Protein AF-C6H4V2-F1 (afdb_monomer_lite)

Foldseek 3Di:
DDDDDDDDDDDDDDPPDPPDDDDDDDDDDDPDDDDDDDDDDDPDDPPPPPPPPDPPPDDPPPPPPPPPDPPDDDPPDDDDPVVQCCCWNDVVLVVDPVSVVQQVVCVVVVPPDSTD

Secondary structure (DSSP, 8-state):
---------------------------------------------TTSTTS--------------TTTTTTS--------HHHHHHHHSHHHHHHSHHHHHHHHHHHHTT-S-S--

Radius of gyration: 31.22 Å; chains: 1; bounding box: 49×96×59 Å

Organism: Ajellomyces capsulatus (strain H143) (NCBI:txid544712)

InterPro domains:
  IPR000271 Large ribosomal subunit protein bL34 [MF_00391] (73-116)
  IPR000271 Large ribosomal subunit protein bL34 [PF00468] (74-115)
  IPR000271 Large ribosomal subunit protein bL34 [PTHR14503] (13-115)
  IPR000271 Large ribosomal subunit protein bL34 [TIGR01030] (76-115)

Structure (mmCIF, N/CA/C/O backbone):
data_AF-C6H4V2-F1
#
_entry.id   AF-C6H4V2-F1
#
loop_
_atom_site.group_PDB
_atom_site.id
_atom_site.type_symbol
_atom_site.label_atom_id
_atom_site.label_alt_id
_atom_site.label_comp_id
_atom_site.label_asym_id
_atom_site.label_entity_id
_atom_site.label_seq_id
_atom_site.pdbx_PDB_ins_code
_atom_site.Cartn_x
_atom_site.Cartn_y
_atom_site.Cartn_z
_atom_site.occupancy
_atom_site.B_iso_or_equiv
_atom_site.auth_seq_id
_atom_site.auth_comp_id
_atom_site.auth_asym_id
_atom_site.auth_atom_id
_atom_site.pdbx_PDB_model_num
ATOM 1 N N . MET A 1 1 ? 16.704 43.830 -47.251 1.00 59.47 1 MET A N 1
ATOM 2 C CA . MET A 1 1 ? 16.990 42.515 -47.874 1.00 59.47 1 MET A CA 1
ATOM 3 C C . MET A 1 1 ? 18.427 42.146 -47.527 1.00 59.47 1 MET A C 1
ATOM 5 O O . MET A 1 1 ? 19.233 43.069 -47.517 1.00 59.47 1 MET A O 1
ATOM 9 N N . SER A 1 2 ? 18.706 40.861 -47.255 1.00 47.72 2 SER A N 1
ATOM 10 C CA . SER A 1 2 ? 20.005 40.221 -46.895 1.00 47.72 2 SER A CA 1
ATOM 11 C C . SER A 1 2 ? 20.054 39.788 -45.418 1.00 47.72 2 SER A C 1
ATOM 13 O O . SER A 1 2 ? 20.343 40.591 -44.546 1.00 47.72 2 SER A O 1
ATOM 15 N N . ALA A 1 3 ? 19.481 38.635 -45.061 1.00 56.53 3 ALA A N 1
ATOM 16 C CA . ALA A 1 3 ? 20.050 37.277 -45.141 1.00 56.53 3 ALA A CA 1
ATOM 17 C C . ALA A 1 3 ? 20.812 36.880 -43.856 1.00 56.53 3 ALA A C 1
ATOM 19 O O . ALA A 1 3 ? 21.983 37.196 -43.688 1.00 56.53 3 ALA A O 1
ATOM 20 N N . LEU A 1 4 ? 20.129 36.135 -42.978 1.00 66.94 4 LEU A N 1
ATOM 21 C CA . LEU A 1 4 ? 20.741 35.293 -41.945 1.00 66.94 4 LEU A CA 1
ATOM 22 C C . LEU A 1 4 ? 21.045 33.912 -42.549 1.00 66.94 4 LEU A C 1
ATOM 24 O O . LEU A 1 4 ? 20.135 33.268 -43.072 1.00 66.94 4 LEU A O 1
ATOM 28 N N . PRO A 1 5 ? 22.292 33.429 -42.458 1.00 63.72 5 PRO A N 1
ATOM 29 C CA . PRO A 1 5 ? 22.533 31.998 -42.257 1.00 63.72 5 PRO A CA 1
ATOM 30 C C . PRO A 1 5 ? 23.644 31.805 -41.198 1.00 63.72 5 PRO A C 1
ATOM 32 O O . PRO A 1 5 ? 24.550 32.616 -41.085 1.00 63.72 5 PRO A O 1
ATOM 35 N N . LYS A 1 6 ? 23.682 30.773 -40.360 1.00 51.94 6 LYS A N 1
ATOM 36 C CA . LYS A 1 6 ? 23.513 29.351 -40.646 1.00 51.94 6 LYS A CA 1
ATOM 37 C C . LYS A 1 6 ? 23.348 28.630 -39.305 1.00 51.94 6 LYS A C 1
ATOM 39 O O . LYS A 1 6 ? 24.070 28.919 -38.355 1.00 51.94 6 LYS A O 1
ATOM 44 N N . ALA A 1 7 ? 22.436 27.667 -39.263 1.00 60.38 7 ALA A N 1
ATOM 45 C CA . ALA A 1 7 ? 22.367 26.677 -38.201 1.00 60.38 7 ALA A CA 1
ATOM 46 C C . ALA A 1 7 ? 23.679 25.873 -38.165 1.00 60.38 7 ALA A C 1
ATOM 48 O O . ALA A 1 7 ? 24.049 25.244 -39.159 1.00 60.38 7 ALA A O 1
ATOM 49 N N . SER A 1 8 ? 24.386 25.894 -37.037 1.00 58.59 8 SER A N 1
ATOM 50 C CA . SER A 1 8 ? 25.482 24.967 -36.773 1.00 58.59 8 SER A CA 1
ATOM 51 C C . SER A 1 8 ? 24.895 23.616 -36.367 1.00 58.59 8 SER A C 1
ATOM 53 O O . SER A 1 8 ? 24.348 23.418 -35.286 1.00 58.59 8 SER A O 1
ATOM 55 N N . SER A 1 9 ? 24.985 22.696 -37.321 1.00 60.44 9 SER A N 1
ATOM 56 C CA . SER A 1 9 ? 24.782 21.256 -37.196 1.00 60.44 9 SER A CA 1
ATOM 57 C C . SER A 1 9 ? 25.500 20.697 -35.958 1.00 60.44 9 SER A C 1
ATOM 59 O O . SER A 1 9 ? 26.730 20.709 -35.900 1.00 60.44 9 SER A O 1
ATOM 61 N N . ILE A 1 10 ? 24.743 20.159 -35.001 1.00 65.44 10 ILE A N 1
ATOM 62 C CA . ILE A 1 10 ? 25.277 19.306 -33.933 1.00 65.44 10 ILE A CA 1
ATOM 63 C C . ILE A 1 10 ? 25.503 17.906 -34.525 1.00 65.44 10 ILE A C 1
ATOM 65 O O . ILE A 1 10 ? 24.538 17.316 -35.017 1.00 65.44 10 ILE A O 1
ATOM 69 N N . PRO A 1 11 ? 26.723 17.337 -34.486 1.00 59.47 11 PRO A N 1
ATOM 70 C CA . PRO A 1 11 ? 26.933 15.965 -34.921 1.00 59.47 11 PRO A CA 1
ATOM 71 C C . PRO A 1 11 ? 26.320 14.993 -33.903 1.00 59.47 11 PRO A C 1
ATOM 73 O O . PRO A 1 11 ? 26.827 14.785 -32.802 1.00 59.47 11 PRO A O 1
ATOM 76 N N . PHE A 1 12 ? 25.199 14.398 -34.301 1.00 56.62 12 PHE A N 1
ATOM 77 C CA . PHE A 1 12 ? 24.606 13.211 -33.698 1.00 56.62 12 PHE A CA 1
ATOM 78 C C . PHE A 1 12 ? 25.520 12.013 -33.981 1.00 56.62 12 PHE A C 1
ATOM 80 O O . PHE A 1 12 ? 25.438 11.424 -35.052 1.00 56.62 12 PHE A O 1
ATOM 87 N N . LEU A 1 13 ? 26.384 11.635 -33.039 1.00 58.94 13 LEU A N 1
ATOM 88 C CA . LEU A 1 13 ? 27.031 10.321 -33.059 1.00 58.94 13 LEU A CA 1
ATOM 89 C C . LEU A 1 13 ? 27.153 9.769 -31.640 1.00 58.94 13 LEU A C 1
ATOM 91 O O . LEU A 1 13 ? 28.135 9.972 -30.934 1.00 58.94 13 LEU A O 1
ATOM 95 N N . CYS A 1 14 ? 26.132 9.021 -31.241 1.00 51.47 14 CYS A N 1
ATOM 96 C CA . CYS A 1 14 ? 26.293 7.944 -30.280 1.00 51.47 14 CYS A CA 1
ATOM 97 C C . CYS A 1 14 ? 25.461 6.764 -30.788 1.00 51.47 14 CYS A C 1
ATOM 99 O O . CYS A 1 14 ? 24.325 6.544 -30.371 1.00 51.47 14 CYS A O 1
ATOM 101 N N . GLU A 1 15 ? 26.012 6.043 -31.765 1.00 56.25 15 GLU A N 1
ATOM 102 C CA . GLU A 1 15 ? 25.562 4.690 -32.078 1.00 56.25 15 GLU A CA 1
ATOM 103 C C . GLU A 1 15 ? 25.938 3.780 -30.905 1.00 56.25 15 GLU A C 1
ATOM 105 O O . GLU A 1 15 ? 27.050 3.268 -30.808 1.00 56.25 15 GLU A O 1
ATOM 110 N N . ILE A 1 16 ? 24.996 3.575 -29.989 1.00 60.06 16 ILE A N 1
ATOM 111 C CA . ILE A 1 16 ? 25.014 2.414 -29.103 1.00 60.06 16 ILE A CA 1
ATOM 112 C C . ILE A 1 16 ? 24.095 1.398 -29.759 1.00 60.06 16 ILE A C 1
ATOM 114 O O . ILE A 1 16 ? 22.874 1.500 -29.675 1.00 60.06 16 ILE A O 1
ATOM 118 N N . SER A 1 17 ? 24.699 0.432 -30.439 1.00 62.75 17 SER A N 1
ATOM 119 C CA . SER A 1 17 ? 23.999 -0.725 -30.982 1.00 62.75 17 SER A CA 1
ATOM 120 C C . SER A 1 17 ? 23.909 -1.810 -29.899 1.00 62.75 17 SER A C 1
ATOM 122 O O . SER A 1 17 ? 24.940 -2.386 -29.539 1.00 62.75 17 SER A O 1
ATOM 124 N N . PRO A 1 18 ? 22.729 -2.128 -29.329 1.00 54.59 18 PRO A N 1
ATOM 125 C CA . PRO A 1 18 ? 22.585 -3.318 -28.506 1.00 54.59 18 PRO A CA 1
ATOM 126 C C . PRO A 1 18 ? 22.387 -4.533 -29.418 1.00 54.59 18 PRO A C 1
ATOM 128 O O . PRO A 1 18 ? 21.291 -4.803 -29.911 1.00 54.59 18 PRO A O 1
ATOM 131 N N . ARG A 1 19 ? 23.458 -5.306 -29.620 1.00 57.69 19 ARG A N 1
ATOM 132 C CA . ARG A 1 19 ? 23.397 -6.629 -30.253 1.00 57.69 19 ARG A CA 1
ATOM 133 C C . ARG A 1 19 ? 22.681 -7.608 -29.318 1.00 57.69 19 ARG A C 1
ATOM 135 O O . ARG A 1 19 ? 23.310 -8.274 -28.503 1.00 57.69 19 ARG A O 1
ATOM 142 N N . ILE A 1 20 ? 21.359 -7.695 -29.430 1.00 61.28 20 ILE A N 1
ATOM 143 C CA . ILE A 1 20 ? 20.575 -8.777 -28.828 1.00 61.28 20 ILE A CA 1
ATOM 144 C C . ILE A 1 20 ? 20.580 -9.943 -29.817 1.00 61.28 20 ILE A C 1
ATOM 146 O O . ILE A 1 20 ? 19.926 -9.885 -30.854 1.00 61.28 20 ILE A O 1
ATOM 150 N N . ALA A 1 21 ? 21.324 -11.000 -29.499 1.00 62.84 21 ALA A N 1
ATOM 151 C CA . ALA A 1 21 ? 21.175 -12.290 -30.161 1.00 62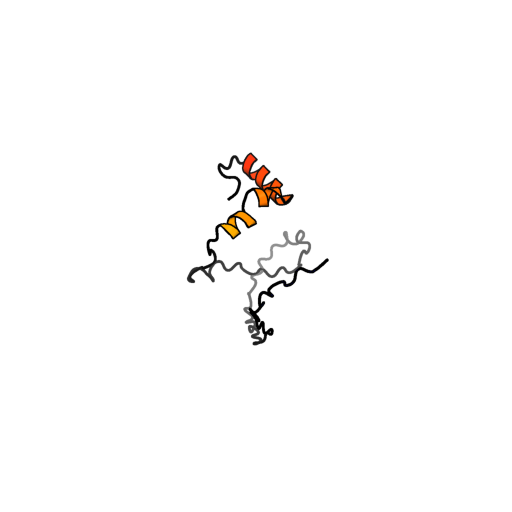.84 21 ALA A CA 1
ATOM 152 C C . ALA A 1 21 ? 20.084 -13.104 -29.439 1.00 62.84 21 ALA A C 1
ATOM 154 O O . ALA A 1 21 ? 20.185 -13.294 -28.225 1.00 62.84 21 ALA A O 1
ATOM 155 N N . PRO A 1 22 ? 19.055 -13.608 -30.139 1.00 59.06 22 PRO A N 1
ATOM 156 C CA . PRO A 1 22 ? 18.206 -14.671 -29.630 1.00 59.06 22 PRO A CA 1
ATOM 157 C C . PRO A 1 22 ? 18.750 -16.025 -30.108 1.00 59.06 22 PRO A C 1
ATOM 159 O O . PRO A 1 22 ? 19.098 -16.165 -31.277 1.00 59.06 22 PRO A O 1
ATOM 162 N N . THR A 1 23 ? 18.794 -17.038 -29.242 1.00 56.19 23 THR A N 1
ATOM 163 C CA . THR A 1 23 ? 17.955 -18.255 -29.355 1.00 56.19 23 THR A CA 1
ATOM 164 C C . THR A 1 23 ? 18.417 -19.397 -28.435 1.00 56.19 23 THR A C 1
ATOM 166 O O . THR A 1 23 ? 19.559 -19.410 -27.978 1.00 56.19 23 THR A O 1
ATOM 169 N N . PRO A 1 24 ? 17.481 -20.305 -28.088 1.00 58.25 24 PRO A N 1
ATOM 170 C CA . PRO A 1 24 ? 17.619 -21.308 -27.041 1.00 58.25 24 PRO A CA 1
ATOM 171 C C . PRO A 1 24 ? 18.230 -22.599 -27.590 1.00 58.25 24 PRO A C 1
ATOM 173 O O . PRO A 1 24 ? 18.229 -22.795 -28.800 1.00 58.25 24 PRO A O 1
ATOM 176 N N . THR A 1 25 ? 18.682 -23.487 -26.697 1.00 51.09 25 THR A N 1
ATOM 177 C CA . THR A 1 25 ? 18.567 -24.964 -26.766 1.00 51.09 25 THR A CA 1
ATOM 178 C C . THR A 1 25 ? 19.628 -25.583 -25.863 1.00 51.09 25 THR A C 1
ATOM 180 O O . THR A 1 25 ? 20.808 -25.468 -26.163 1.00 51.09 25 THR A O 1
ATOM 183 N N . THR A 1 26 ? 19.235 -26.307 -24.810 1.00 50.94 26 THR A N 1
ATOM 184 C CA . THR A 1 26 ? 19.880 -27.590 -24.470 1.00 50.94 26 THR A CA 1
ATOM 185 C C . THR A 1 26 ? 18.909 -28.475 -23.679 1.00 50.94 26 THR A C 1
ATOM 187 O O . THR A 1 26 ? 18.499 -28.1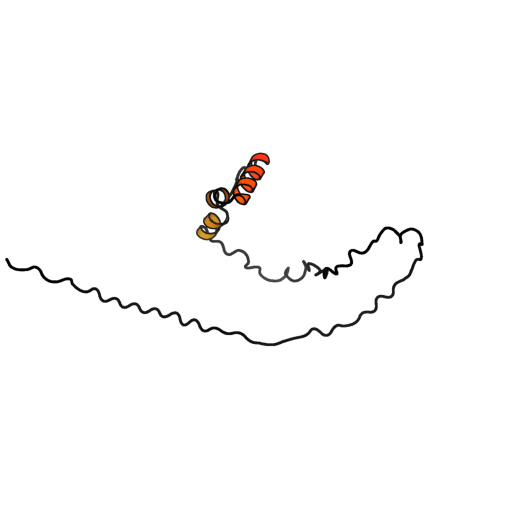37 -22.575 1.00 50.94 26 THR A O 1
ATOM 190 N N . ALA A 1 27 ? 18.557 -29.588 -24.325 1.00 48.06 27 ALA A N 1
ATOM 191 C CA . ALA A 1 27 ? 18.289 -30.931 -23.809 1.00 48.06 27 ALA A CA 1
ATOM 192 C C . ALA A 1 27 ? 17.303 -31.160 -22.644 1.00 48.06 27 ALA A C 1
ATOM 194 O O . ALA A 1 27 ? 17.586 -30.955 -21.468 1.00 48.06 27 ALA A O 1
ATOM 195 N N . THR A 1 28 ? 16.170 -31.759 -23.015 1.00 55.00 28 THR A N 1
ATOM 196 C CA . THR A 1 28 ? 15.780 -33.137 -22.664 1.00 55.00 28 THR A CA 1
ATOM 197 C C . THR A 1 28 ? 16.582 -33.826 -21.551 1.00 55.00 28 THR A C 1
ATOM 199 O O . THR A 1 28 ? 17.685 -34.314 -21.779 1.00 55.00 28 THR A O 1
ATOM 202 N N . ALA A 1 29 ? 15.945 -34.007 -20.396 1.00 52.22 29 ALA A N 1
ATOM 203 C CA . ALA A 1 29 ? 16.179 -35.158 -19.530 1.00 52.22 29 ALA A CA 1
ATOM 204 C C . ALA A 1 29 ? 14.836 -35.597 -18.932 1.00 52.22 29 ALA A C 1
ATOM 206 O O . ALA A 1 29 ? 14.254 -34.930 -18.076 1.00 52.22 29 ALA A O 1
ATOM 207 N N . SER A 1 30 ? 14.313 -36.701 -19.450 1.00 55.53 30 SER A N 1
ATOM 208 C CA . SER A 1 30 ? 13.177 -37.448 -18.919 1.00 55.53 30 SER A CA 1
ATOM 209 C C . SER A 1 30 ? 13.582 -38.109 -17.595 1.00 55.53 30 SER A C 1
ATOM 211 O O . SER A 1 30 ? 14.537 -38.885 -17.590 1.00 55.53 30 SER A O 1
ATOM 213 N N . PRO A 1 31 ? 12.890 -37.864 -16.467 1.00 60.12 31 PRO A N 1
ATOM 214 C CA . PRO A 1 31 ? 13.101 -38.665 -15.274 1.00 60.12 31 PRO A CA 1
ATOM 215 C C . PRO A 1 31 ? 12.404 -40.017 -15.450 1.00 60.12 31 PRO A C 1
ATOM 217 O O . PRO A 1 31 ? 11.180 -40.099 -15.555 1.00 60.12 31 PRO A O 1
ATOM 220 N N . THR A 1 32 ? 13.207 -41.077 -15.491 1.00 56.75 32 THR A N 1
ATOM 221 C CA . THR A 1 32 ? 12.792 -42.475 -15.368 1.00 56.75 32 THR A CA 1
ATOM 2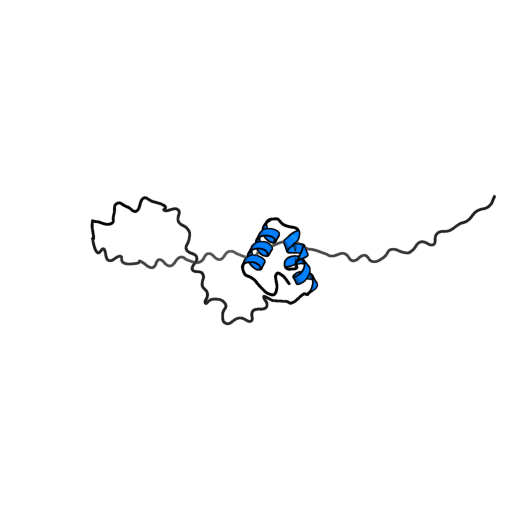22 C C . THR A 1 32 ? 11.851 -42.634 -14.173 1.00 56.75 32 THR A C 1
ATOM 224 O O . THR A 1 32 ? 12.242 -42.413 -13.026 1.00 56.75 32 THR A O 1
ATOM 227 N N . ALA A 1 33 ? 10.600 -43.003 -14.442 1.00 49.78 33 ALA A N 1
ATOM 228 C CA . ALA A 1 33 ? 9.622 -43.332 -13.418 1.00 49.78 33 ALA A CA 1
ATOM 229 C C . ALA A 1 33 ? 10.033 -44.639 -12.726 1.00 49.78 33 ALA A C 1
ATOM 231 O O . ALA A 1 33 ? 10.038 -45.700 -13.347 1.00 49.78 33 ALA A O 1
ATOM 232 N N . GLN A 1 34 ? 10.379 -44.570 -11.440 1.00 56.69 34 GLN A N 1
ATOM 233 C CA . GLN A 1 34 ? 10.487 -45.759 -10.601 1.00 56.69 34 GLN A CA 1
ATOM 234 C C . GLN A 1 34 ? 9.111 -46.046 -10.005 1.00 56.69 34 GLN A C 1
ATOM 236 O O . GLN A 1 34 ? 8.563 -45.256 -9.238 1.00 56.69 34 GLN A O 1
ATOM 241 N N . SER A 1 35 ? 8.547 -47.172 -10.429 1.00 55.28 35 SER A N 1
ATOM 242 C CA . SER A 1 35 ? 7.282 -47.717 -9.958 1.00 55.28 35 SER A CA 1
ATOM 243 C C . SER A 1 35 ? 7.477 -48.274 -8.545 1.00 55.28 35 SER A C 1
ATOM 245 O O . SER A 1 35 ? 8.037 -49.355 -8.376 1.00 55.28 35 SER A O 1
ATOM 247 N N . THR A 1 36 ? 7.061 -47.538 -7.514 1.00 63.28 36 THR A N 1
ATOM 248 C CA . THR A 1 36 ? 6.923 -48.090 -6.161 1.00 63.28 36 THR A CA 1
ATOM 249 C C . THR A 1 36 ? 5.489 -48.564 -5.971 1.00 63.28 36 THR A C 1
ATOM 251 O O . THR A 1 36 ? 4.551 -47.783 -5.819 1.00 63.28 36 THR A O 1
ATOM 254 N N . ALA A 1 37 ? 5.320 -49.883 -6.015 1.00 51.75 37 ALA A N 1
ATOM 255 C CA . ALA A 1 37 ? 4.069 -50.553 -5.706 1.00 51.75 37 ALA A CA 1
ATOM 256 C C . ALA A 1 37 ? 3.657 -50.245 -4.255 1.00 51.75 37 ALA A C 1
ATOM 258 O O . ALA A 1 37 ? 4.280 -50.720 -3.306 1.00 51.75 37 ALA A O 1
ATOM 259 N N . ILE A 1 38 ? 2.598 -49.455 -4.073 1.00 56.50 38 ILE A N 1
ATOM 260 C CA . ILE A 1 38 ? 1.932 -49.311 -2.777 1.00 56.50 38 ILE A CA 1
ATOM 261 C C . ILE A 1 38 ? 0.953 -50.475 -2.595 1.00 56.50 38 ILE A C 1
ATOM 263 O O . ILE A 1 38 ? -0.057 -50.594 -3.285 1.00 56.50 38 ILE A O 1
ATOM 267 N N . ARG A 1 39 ? 1.282 -51.370 -1.663 1.00 53.97 39 ARG A N 1
ATOM 268 C CA . ARG A 1 39 ? 0.431 -52.482 -1.231 1.00 53.97 39 ARG A CA 1
ATOM 269 C C . ARG A 1 39 ? -0.737 -51.915 -0.419 1.00 53.97 39 ARG A C 1
ATOM 271 O O . ARG A 1 39 ? -0.554 -51.510 0.724 1.00 53.97 39 ARG A O 1
ATOM 278 N N . ALA A 1 40 ? -1.925 -51.864 -1.016 1.00 50.41 40 ALA A N 1
ATOM 279 C CA . ALA A 1 40 ? -3.151 -51.476 -0.330 1.00 50.41 40 ALA A CA 1
ATOM 280 C C . ALA A 1 40 ? -3.601 -52.598 0.622 1.00 50.41 40 ALA A C 1
ATOM 282 O O . ALA A 1 40 ? -3.872 -53.716 0.189 1.00 50.41 40 ALA A O 1
ATOM 283 N N . THR A 1 41 ? -3.697 -52.310 1.920 1.00 60.75 41 THR A N 1
ATOM 284 C CA . THR A 1 41 ? -4.454 -53.132 2.870 1.00 60.75 41 THR A CA 1
ATOM 285 C C . THR A 1 41 ? -5.911 -52.691 2.812 1.00 60.75 41 THR A C 1
ATOM 287 O O . THR A 1 41 ? -6.277 -51.633 3.322 1.00 60.75 41 THR A O 1
ATOM 290 N N . THR A 1 42 ? -6.738 -53.478 2.135 1.00 57.41 42 THR A N 1
ATOM 291 C CA . THR A 1 42 ? -8.192 -53.328 2.105 1.00 57.41 42 THR A CA 1
ATOM 292 C C . THR A 1 42 ? -8.775 -53.698 3.466 1.00 57.41 42 THR A C 1
ATOM 294 O O . THR A 1 42 ? -9.019 -54.871 3.737 1.00 57.41 42 THR A O 1
ATOM 297 N N . THR A 1 43 ? -9.028 -52.709 4.320 1.00 56.66 43 THR A N 1
ATOM 298 C CA . THR A 1 43 ? -10.003 -52.866 5.405 1.00 56.66 43 THR A CA 1
ATOM 299 C C . THR A 1 43 ? -11.369 -52.552 4.808 1.00 56.66 43 THR A C 1
ATOM 301 O O . THR A 1 43 ? -11.718 -51.398 4.567 1.00 56.66 43 THR A O 1
ATOM 304 N N . SER A 1 44 ? -12.096 -53.606 4.454 1.00 55.03 44 SER A N 1
ATOM 305 C CA . SER A 1 44 ? -13.425 -53.551 3.855 1.00 55.03 44 SER A CA 1
ATOM 306 C C . SER A 1 44 ? -14.447 -53.003 4.856 1.00 55.03 44 SER A C 1
ATOM 308 O O . SER A 1 44 ? -14.963 -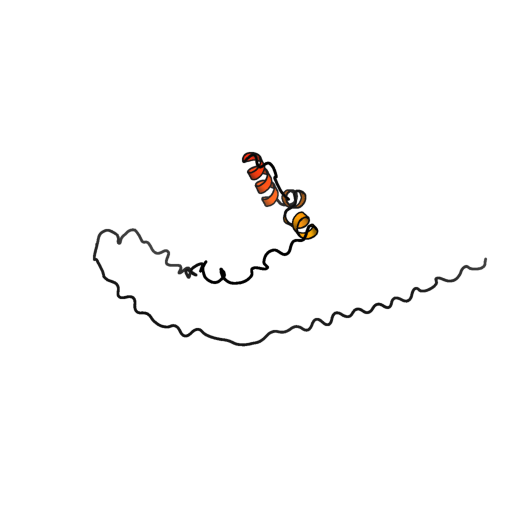53.747 5.687 1.00 55.03 44 SER A O 1
ATOM 310 N N . SER A 1 45 ? -14.760 -51.714 4.753 1.00 59.00 45 SER A N 1
ATOM 311 C CA . SER A 1 45 ? -15.903 -51.098 5.434 1.00 59.00 45 SER A CA 1
ATOM 312 C C . SER A 1 45 ? -16.947 -50.709 4.379 1.00 59.00 45 SER A C 1
ATOM 314 O O . SER A 1 45 ? -16.758 -49.707 3.688 1.00 59.00 45 SER A O 1
ATOM 316 N N . PRO A 1 46 ? -18.038 -51.479 4.211 1.00 60.47 46 PRO A N 1
ATOM 317 C CA . PRO A 1 46 ? -18.967 -51.333 3.082 1.00 60.47 46 PRO A CA 1
ATOM 318 C C . PRO A 1 46 ? -19.924 -50.127 3.160 1.00 60.47 46 PRO A C 1
ATOM 320 O O . PRO A 1 46 ? -20.779 -49.987 2.294 1.00 60.47 46 PRO A O 1
ATOM 323 N N . LEU A 1 47 ? -19.817 -49.246 4.165 1.00 56.25 47 LEU A N 1
ATOM 324 C CA . LEU A 1 47 ? -20.809 -48.177 4.387 1.00 56.25 47 LEU A CA 1
ATOM 325 C C . LEU A 1 47 ? -20.410 -46.774 3.895 1.00 56.25 47 LEU A C 1
ATOM 327 O O . LEU A 1 47 ? -21.241 -45.873 3.923 1.00 56.25 47 LEU A O 1
ATOM 331 N N . LEU A 1 48 ? -19.180 -46.556 3.420 1.00 52.00 48 LEU A N 1
ATOM 332 C CA . LEU A 1 48 ? -18.703 -45.220 2.998 1.00 52.00 48 LEU A CA 1
ATOM 333 C C . LEU A 1 48 ? -18.645 -45.019 1.469 1.00 52.00 48 LEU A C 1
ATOM 335 O O . LEU A 1 48 ? -18.247 -43.958 0.998 1.00 52.00 48 LEU A O 1
ATOM 339 N N . SER A 1 49 ? -19.066 -46.008 0.679 1.00 52.88 49 SER A N 1
ATOM 340 C CA . SER A 1 49 ? -18.836 -46.064 -0.775 1.00 52.88 49 SER A CA 1
ATOM 341 C C . SER A 1 49 ? -19.802 -45.234 -1.635 1.00 52.88 49 SER A C 1
ATOM 343 O O . SER A 1 49 ? -19.612 -45.160 -2.845 1.00 52.88 49 SER A O 1
ATOM 345 N N . LEU A 1 50 ? -20.839 -44.622 -1.054 1.00 55.31 50 LEU A N 1
ATOM 346 C CA . LEU A 1 50 ? -21.946 -44.017 -1.817 1.00 55.31 50 LEU A CA 1
ATOM 347 C C . LEU A 1 50 ? -21.899 -42.484 -1.940 1.00 55.31 50 LEU A C 1
ATOM 349 O O . LEU A 1 50 ? -22.712 -41.925 -2.669 1.00 55.31 50 LEU A O 1
ATOM 353 N N . LEU A 1 51 ? -20.961 -41.788 -1.282 1.00 55.09 51 LEU A N 1
ATOM 354 C CA . LEU A 1 51 ? -20.885 -40.314 -1.337 1.00 55.09 51 LEU A CA 1
ATOM 355 C C . LEU A 1 51 ? -19.732 -39.771 -2.199 1.00 55.09 51 LEU A C 1
ATOM 357 O O . LEU A 1 51 ? -19.641 -38.569 -2.437 1.00 55.09 51 LEU A O 1
ATOM 361 N N . THR A 1 52 ? -18.843 -40.624 -2.706 1.00 58.69 52 THR A N 1
ATOM 362 C CA . THR A 1 52 ? -17.710 -40.184 -3.535 1.00 58.69 52 THR A CA 1
ATOM 363 C C . THR A 1 52 ? -18.062 -40.261 -5.018 1.00 58.69 52 THR A C 1
ATOM 365 O O . THR A 1 52 ? -17.472 -41.016 -5.784 1.00 58.69 52 THR A O 1
ATOM 368 N N . SER A 1 53 ? -19.038 -39.455 -5.438 1.00 56.97 53 SER A N 1
ATOM 369 C CA . SER A 1 53 ? -19.264 -39.146 -6.850 1.00 56.97 53 SER A CA 1
ATOM 370 C C . SER A 1 53 ? -18.111 -38.278 -7.376 1.00 56.97 53 SER A C 1
ATOM 372 O O . SER A 1 53 ? -18.136 -37.052 -7.308 1.00 56.97 53 SER A O 1
ATOM 374 N N . SER A 1 54 ? -17.059 -38.958 -7.827 1.00 57.59 54 SER A N 1
ATOM 375 C CA . SER A 1 54 ? -16.245 -38.680 -9.015 1.00 57.59 54 SER A CA 1
ATOM 376 C C . SER A 1 54 ? -16.033 -37.213 -9.423 1.00 57.59 54 SER A C 1
ATOM 378 O O . SER A 1 54 ? -16.470 -36.789 -10.489 1.00 57.59 54 SER A O 1
ATOM 380 N N . PHE A 1 55 ? -15.235 -36.465 -8.658 1.00 58.25 55 PHE A N 1
ATOM 381 C CA . PHE A 1 55 ? -14.378 -35.425 -9.244 1.00 58.25 55 PHE A CA 1
ATOM 382 C C . PHE A 1 55 ? -12.947 -35.967 -9.343 1.00 58.25 55 PHE A C 1
ATOM 384 O O . PHE A 1 55 ? -12.040 -35.540 -8.636 1.00 58.25 55 PHE A O 1
ATOM 391 N N . THR A 1 56 ? -12.734 -36.961 -10.207 1.00 55.47 56 THR A N 1
ATOM 392 C CA . THR A 1 56 ? -11.393 -37.440 -10.579 1.00 55.47 56 THR A CA 1
ATOM 393 C C . THR A 1 56 ? -10.880 -36.656 -11.785 1.00 55.47 56 THR A C 1
ATOM 395 O O . THR A 1 56 ? -10.509 -37.219 -12.810 1.00 55.47 56 THR A O 1
ATOM 398 N N . GLY A 1 57 ? -10.869 -35.328 -11.672 1.00 56.62 57 GLY A N 1
ATOM 399 C CA . GLY A 1 57 ? -9.959 -34.499 -12.450 1.00 56.62 57 GLY A CA 1
ATOM 400 C C . GLY A 1 57 ? -8.626 -34.507 -11.718 1.00 56.62 57 GLY A C 1
ATOM 401 O O . GLY A 1 57 ? -8.469 -33.777 -10.745 1.00 56.62 57 GLY A O 1
ATOM 402 N N . GLY A 1 58 ? -7.709 -35.389 -12.120 1.00 58.69 58 GLY A N 1
ATOM 403 C CA . GLY A 1 58 ? -6.397 -35.553 -11.496 1.00 58.69 58 GLY A CA 1
ATOM 404 C C . GLY A 1 58 ? -5.606 -34.248 -11.483 1.00 58.69 58 GLY A C 1
ATOM 405 O O . GLY A 1 58 ? -4.912 -33.918 -12.440 1.00 58.69 58 GLY A O 1
ATOM 406 N N . ILE A 1 59 ? -5.694 -33.504 -10.382 1.00 67.38 59 ILE A N 1
ATOM 407 C CA . ILE A 1 59 ? -4.761 -32.426 -10.079 1.00 67.38 59 ILE A CA 1
ATOM 408 C C . ILE A 1 59 ? -3.467 -33.129 -9.661 1.00 67.38 59 ILE A C 1
ATOM 410 O O . ILE A 1 59 ? -3.479 -33.817 -8.637 1.00 67.38 59 ILE A O 1
ATOM 414 N N . PRO A 1 60 ? -2.348 -33.006 -10.400 1.00 64.88 60 PRO A N 1
ATOM 415 C CA . PRO A 1 60 ? -1.080 -33.497 -9.894 1.00 64.88 60 PRO A CA 1
ATOM 416 C C . PRO A 1 60 ? -0.778 -32.708 -8.622 1.00 64.88 60 PRO A C 1
ATOM 418 O O . PRO A 1 60 ? -0.488 -31.509 -8.675 1.00 64.88 60 PRO A O 1
ATOM 421 N N . ALA A 1 61 ? -0.879 -33.373 -7.472 1.00 65.12 61 ALA A N 1
ATOM 422 C CA . ALA A 1 61 ? -0.398 -32.855 -6.207 1.00 65.12 61 ALA A CA 1
ATOM 423 C C . ALA A 1 61 ? 1.119 -32.711 -6.341 1.00 65.12 61 ALA A C 1
ATOM 425 O O . ALA A 1 61 ? 1.877 -33.624 -6.038 1.00 65.12 61 ALA A O 1
ATOM 426 N N . ARG A 1 62 ? 1.579 -31.575 -6.873 1.00 66.88 62 ARG A N 1
ATOM 427 C CA . ARG A 1 62 ? 2.969 -31.160 -6.737 1.00 66.88 62 ARG A CA 1
ATOM 428 C C . ARG A 1 62 ? 3.156 -30.949 -5.238 1.00 66.88 62 ARG A C 1
ATOM 430 O O . ARG A 1 62 ? 2.562 -29.996 -4.725 1.00 66.88 62 ARG A O 1
ATOM 437 N N . PRO A 1 63 ? 3.902 -31.801 -4.510 1.00 67.44 63 PRO A N 1
ATOM 438 C CA . PRO A 1 63 ? 4.202 -31.486 -3.130 1.00 67.44 63 PRO A CA 1
ATOM 439 C C . PRO A 1 63 ? 4.945 -30.155 -3.175 1.00 67.44 63 PRO A C 1
ATOM 441 O O . PRO A 1 63 ? 5.978 -30.030 -3.837 1.00 67.44 63 PRO A O 1
ATOM 444 N N . PHE A 1 64 ? 4.381 -29.126 -2.546 1.00 70.44 64 PHE A N 1
ATOM 445 C CA . PHE A 1 64 ? 5.108 -27.900 -2.266 1.00 70.44 64 PHE A CA 1
ATOM 446 C C . PHE A 1 64 ? 6.256 -28.305 -1.339 1.00 70.44 64 PHE A C 1
ATOM 448 O O . PHE A 1 64 ? 6.101 -28.351 -0.122 1.00 70.44 64 PHE A O 1
ATOM 455 N N . SER A 1 65 ? 7.381 -28.723 -1.925 1.00 65.56 65 SER A N 1
ATOM 456 C CA . SER A 1 65 ? 8.573 -29.111 -1.187 1.00 65.56 65 SER A CA 1
ATOM 457 C C . SER A 1 65 ? 9.181 -27.833 -0.631 1.00 65.56 65 SER A C 1
ATOM 459 O O . SER A 1 65 ? 10.025 -27.183 -1.246 1.00 65.56 65 SER A O 1
ATOM 461 N N . SER A 1 66 ? 8.709 -27.454 0.552 1.00 62.38 66 SER A N 1
ATOM 462 C CA . SER A 1 66 ? 9.265 -26.392 1.387 1.00 62.38 66 SER A CA 1
ATOM 463 C C . SER A 1 66 ? 10.749 -26.621 1.703 1.00 62.38 66 SER A C 1
ATOM 465 O O . SER A 1 66 ? 11.456 -25.672 2.037 1.00 62.38 66 SER A O 1
ATOM 467 N N . SER A 1 67 ? 11.238 -27.856 1.545 1.00 63.00 67 SER A N 1
ATOM 468 C CA . SER A 1 67 ? 12.589 -28.263 1.930 1.00 63.00 67 SER A CA 1
ATOM 469 C C . SER A 1 67 ? 13.669 -27.958 0.881 1.00 63.00 67 SER A C 1
ATOM 471 O O . SER A 1 67 ? 14.822 -27.732 1.237 1.00 63.00 67 SER A O 1
ATOM 473 N N . ALA A 1 68 ? 13.331 -27.851 -0.410 1.00 59.75 68 ALA A N 1
ATOM 474 C CA . ALA A 1 68 ? 14.341 -27.792 -1.479 1.00 59.75 68 ALA A CA 1
ATOM 475 C C . ALA A 1 68 ? 15.169 -26.486 -1.551 1.00 59.75 68 ALA A C 1
ATOM 477 O O . ALA A 1 68 ? 16.083 -26.391 -2.362 1.00 59.75 68 ALA A O 1
ATOM 478 N N . THR A 1 69 ? 14.875 -25.458 -0.741 1.00 63.16 69 THR A N 1
ATOM 479 C CA . THR A 1 69 ? 15.542 -24.141 -0.859 1.00 63.16 69 THR A CA 1
ATOM 480 C C . THR A 1 69 ? 16.129 -23.582 0.438 1.00 63.16 69 THR A C 1
ATOM 482 O O . THR A 1 69 ? 16.659 -22.474 0.423 1.00 63.16 69 THR A O 1
ATOM 485 N N . LEU A 1 70 ? 16.049 -24.284 1.575 1.00 65.00 70 LEU A N 1
ATOM 486 C CA . LEU A 1 70 ? 16.443 -23.707 2.872 1.00 65.00 70 LEU A CA 1
ATOM 487 C C . LEU A 1 70 ? 17.959 -23.499 3.056 1.00 65.00 70 LEU A C 1
ATOM 489 O O . LEU A 1 70 ? 18.326 -22.680 3.891 1.00 65.00 70 LEU A O 1
ATOM 493 N N . GLY A 1 71 ? 18.811 -24.145 2.254 1.00 71.06 71 GLY A N 1
ATOM 494 C CA . GLY A 1 71 ? 20.276 -24.034 2.358 1.00 71.06 71 GLY A CA 1
ATOM 495 C C . GLY A 1 71 ? 20.959 -23.078 1.369 1.00 71.06 71 GLY A C 1
ATOM 496 O O . GLY A 1 71 ? 22.154 -22.836 1.499 1.00 71.06 71 GLY A O 1
ATOM 497 N N . ALA A 1 72 ? 20.241 -22.527 0.385 1.00 78.62 72 ALA A N 1
ATOM 498 C CA . ALA A 1 72 ? 20.823 -21.623 -0.610 1.00 78.62 72 ALA A CA 1
ATOM 499 C C . ALA A 1 72 ? 20.652 -20.150 -0.201 1.00 78.62 72 ALA A C 1
ATOM 501 O O . ALA A 1 72 ? 19.596 -19.753 0.304 1.00 78.62 72 ALA A O 1
ATOM 502 N N . LYS A 1 73 ? 21.669 -19.317 -0.464 1.00 82.06 73 LYS A N 1
ATOM 503 C CA . LYS A 1 73 ? 21.580 -17.858 -0.307 1.00 82.06 73 LYS A CA 1
ATOM 504 C C . LYS A 1 73 ? 20.444 -17.328 -1.194 1.00 82.06 73 LYS A C 1
ATOM 506 O O . LYS A 1 73 ? 20.456 -17.512 -2.408 1.00 82.06 73 LYS A O 1
ATOM 511 N N . ARG A 1 74 ? 19.421 -16.727 -0.577 1.00 79.75 74 ARG A N 1
ATOM 512 C CA . ARG A 1 74 ? 18.234 -16.209 -1.275 1.00 79.75 74 ARG A CA 1
ATOM 513 C C . ARG A 1 74 ? 18.417 -14.732 -1.610 1.00 79.75 74 ARG A C 1
ATOM 515 O O . ARG A 1 74 ? 18.187 -13.878 -0.760 1.00 79.75 74 ARG A O 1
ATOM 522 N N . ASP A 1 75 ? 18.710 -14.440 -2.872 1.00 86.25 75 ASP A N 1
ATOM 523 C CA . ASP A 1 75 ? 18.847 -13.069 -3.391 1.00 86.25 75 ASP A CA 1
ATOM 524 C C . ASP A 1 75 ? 17.518 -12.513 -3.959 1.00 86.25 75 ASP A C 1
ATOM 526 O O . ASP A 1 75 ? 17.485 -11.687 -4.870 1.00 86.25 75 ASP A O 1
ATOM 530 N N . THR A 1 76 ? 16.374 -12.972 -3.432 1.00 90.94 76 THR A N 1
ATOM 531 C CA . THR A 1 76 ? 15.031 -12.611 -3.932 1.00 90.94 76 THR A CA 1
ATOM 532 C C . THR A 1 76 ? 14.712 -11.124 -3.751 1.00 90.94 76 THR A C 1
ATOM 534 O O . THR A 1 76 ? 13.914 -10.554 -4.500 1.00 90.94 76 THR A O 1
ATOM 537 N N . TYR A 1 77 ? 15.303 -10.485 -2.740 1.00 92.31 77 TYR A N 1
ATOM 538 C CA . TYR A 1 77 ? 15.050 -9.087 -2.419 1.00 92.31 77 TYR A CA 1
ATOM 539 C C . TYR A 1 77 ? 16.260 -8.212 -2.740 1.00 92.31 77 TYR A C 1
ATOM 541 O O . TYR A 1 77 ? 17.152 -8.033 -1.918 1.00 92.31 77 TYR A O 1
ATOM 549 N N . ASN A 1 78 ? 16.212 -7.594 -3.920 1.00 93.31 78 ASN A N 1
ATOM 550 C CA . ASN A 1 78 ? 17.119 -6.519 -4.312 1.00 93.31 78 ASN A CA 1
ATOM 551 C C . ASN A 1 78 ? 16.394 -5.170 -4.130 1.00 93.31 78 ASN A C 1
ATOM 553 O O . ASN A 1 78 ? 15.493 -4.847 -4.919 1.00 93.31 78 ASN A O 1
ATOM 557 N N . PRO A 1 79 ? 16.697 -4.391 -3.071 1.00 95.50 79 PRO A N 1
ATOM 558 C CA . PRO A 1 79 ? 15.917 -3.214 -2.709 1.00 95.50 79 PRO A CA 1
ATOM 559 C C . PRO A 1 79 ? 16.074 -2.089 -3.734 1.00 95.50 79 PRO A C 1
ATOM 561 O O . PRO A 1 79 ? 17.169 -1.623 -4.029 1.00 95.50 79 PRO A O 1
ATOM 564 N N . SER A 1 80 ? 14.948 -1.579 -4.231 1.00 97.88 80 SER A N 1
ATOM 565 C CA . SER A 1 80 ? 14.918 -0.375 -5.062 1.00 97.88 80 SER A CA 1
ATOM 566 C C . SER A 1 80 ? 13.720 0.492 -4.698 1.00 97.88 80 SER A C 1
ATOM 568 O O . SER A 1 80 ? 12.566 0.107 -4.913 1.00 97.88 80 SER A O 1
ATOM 570 N N . ARG A 1 81 ? 13.986 1.703 -4.183 1.00 97.44 81 ARG A N 1
ATOM 571 C CA . ARG A 1 81 ? 12.943 2.655 -3.751 1.00 97.44 81 ARG A CA 1
ATOM 572 C C . ARG A 1 81 ? 11.986 3.015 -4.891 1.00 97.44 81 ARG A C 1
ATOM 574 O O . ARG A 1 81 ? 10.773 3.058 -4.691 1.00 97.44 81 ARG A O 1
ATOM 581 N N . ARG A 1 82 ? 12.516 3.206 -6.106 1.00 97.31 82 ARG A N 1
ATOM 582 C CA . ARG A 1 82 ? 11.719 3.502 -7.310 1.00 97.31 82 ARG A CA 1
ATOM 583 C C . ARG A 1 82 ? 10.733 2.373 -7.609 1.00 97.31 82 ARG A C 1
ATOM 585 O O . ARG A 1 82 ? 9.544 2.622 -7.806 1.00 97.31 82 ARG A O 1
ATOM 592 N N . VAL A 1 83 ? 11.214 1.127 -7.624 1.00 97.19 83 VAL A N 1
ATOM 593 C CA . VAL A 1 83 ? 10.380 -0.052 -7.908 1.00 97.19 83 VAL A CA 1
ATOM 594 C C . VAL A 1 83 ? 9.324 -0.241 -6.822 1.00 97.19 83 VAL A C 1
ATOM 596 O O . VAL A 1 83 ? 8.156 -0.467 -7.138 1.00 97.19 83 VAL A O 1
ATOM 599 N N . GLN A 1 84 ? 9.712 -0.081 -5.560 1.00 98.12 84 GLN A N 1
ATOM 600 C CA . GLN A 1 84 ? 8.831 -0.224 -4.409 1.00 98.12 84 GLN A CA 1
ATOM 601 C C . GLN A 1 84 ? 7.677 0.783 -4.429 1.00 98.12 84 GLN A C 1
ATOM 603 O O . GLN A 1 84 ? 6.518 0.377 -4.349 1.00 98.12 84 GLN A O 1
ATOM 608 N N . LYS A 1 85 ? 7.954 2.081 -4.615 1.00 97.50 85 LYS A N 1
ATOM 609 C CA . LYS A 1 85 ? 6.902 3.109 -4.676 1.00 97.50 85 LYS A CA 1
ATOM 610 C C . LYS A 1 85 ? 5.999 2.934 -5.900 1.00 97.50 85 LYS A C 1
ATOM 612 O O . LYS A 1 85 ? 4.784 3.062 -5.771 1.00 97.50 85 LYS A O 1
ATOM 617 N N . ARG A 1 86 ? 6.551 2.542 -7.057 1.00 97.56 86 ARG A N 1
ATOM 618 C CA . ARG A 1 86 ? 5.766 2.282 -8.278 1.00 97.56 86 ARG A CA 1
ATOM 619 C C . ARG A 1 86 ? 4.837 1.072 -8.151 1.00 97.56 86 ARG A C 1
ATOM 621 O O . ARG A 1 86 ? 3.705 1.134 -8.614 1.00 97.56 86 ARG A O 1
ATOM 628 N N . ARG A 1 87 ? 5.305 -0.039 -7.570 1.00 96.88 87 ARG A N 1
ATOM 629 C CA . ARG A 1 87 ? 4.529 -1.293 -7.478 1.00 96.88 87 ARG A CA 1
ATOM 630 C C . ARG A 1 87 ? 3.637 -1.359 -6.239 1.00 96.88 87 ARG A C 1
ATOM 632 O O . ARG A 1 87 ? 2.587 -2.001 -6.268 1.00 96.88 87 ARG A O 1
ATOM 639 N N . HIS A 1 88 ? 4.065 -0.755 -5.134 1.00 97.25 88 HIS A N 1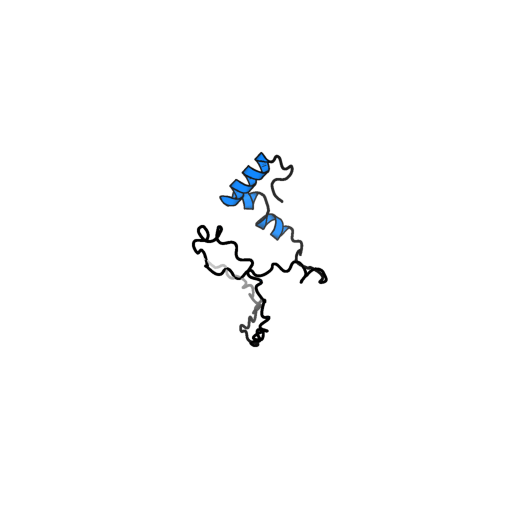
ATOM 640 C CA . HIS A 1 88 ? 3.464 -0.971 -3.817 1.00 97.25 88 HIS A CA 1
ATOM 641 C C . HIS A 1 88 ? 3.052 0.312 -3.091 1.00 97.25 88 HIS A C 1
ATOM 643 O O . HIS A 1 88 ?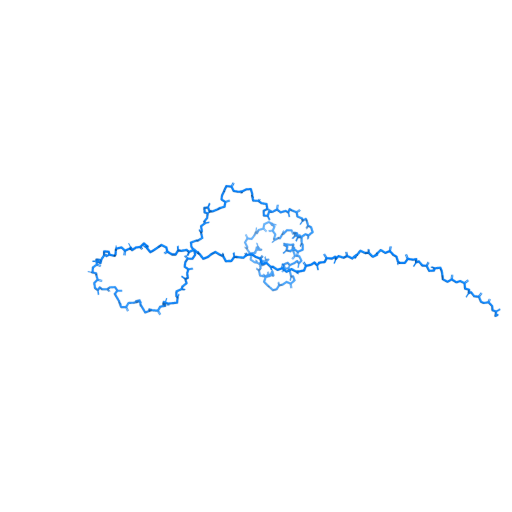 2.466 0.205 -2.013 1.00 97.25 88 HIS A O 1
ATOM 649 N N . GLY A 1 89 ? 3.324 1.488 -3.664 1.00 98.31 89 GLY A N 1
ATOM 650 C CA . GLY A 1 89 ? 2.953 2.776 -3.084 1.00 98.31 89 GLY A CA 1
ATOM 651 C C . GLY A 1 89 ? 1.457 3.082 -3.168 1.00 98.31 89 GLY A C 1
ATOM 652 O O . GLY A 1 89 ? 0.688 2.394 -3.845 1.00 98.31 89 GLY A O 1
ATOM 653 N N . PHE A 1 90 ? 1.044 4.147 -2.484 1.00 98.25 90 PHE A N 1
ATOM 654 C CA . PHE A 1 90 ? -0.367 4.511 -2.319 1.00 98.25 90 PHE A CA 1
ATOM 655 C C . PHE A 1 90 ? -1.080 4.793 -3.647 1.00 98.25 90 PHE A C 1
ATOM 657 O O . PHE A 1 90 ? -2.134 4.219 -3.923 1.00 98.25 90 PHE A O 1
ATOM 664 N N . LEU A 1 91 ? -0.464 5.608 -4.510 1.00 98.06 91 LEU A N 1
ATOM 665 C CA . LEU A 1 91 ? -1.018 5.962 -5.822 1.00 98.06 91 LEU A CA 1
ATOM 666 C C . LEU A 1 91 ? -1.215 4.728 -6.715 1.00 98.06 91 LEU A C 1
ATOM 668 O O . LEU A 1 91 ? -2.233 4.603 -7.393 1.00 98.06 91 LEU A O 1
ATOM 672 N N . ALA A 1 92 ? -0.289 3.766 -6.655 1.00 97.94 92 ALA A N 1
ATOM 673 C CA . ALA A 1 92 ? -0.406 2.509 -7.392 1.00 97.94 92 ALA A CA 1
ATOM 674 C C . ALA A 1 92 ? -1.623 1.687 -6.933 1.00 97.94 92 ALA A C 1
ATOM 676 O O . ALA A 1 92 ? -2.298 1.053 -7.747 1.00 97.94 92 ALA A O 1
ATOM 677 N N . ARG A 1 93 ? -1.943 1.726 -5.632 1.00 98.12 93 ARG A N 1
ATOM 678 C CA . ARG A 1 93 ? -3.150 1.091 -5.090 1.00 98.12 93 ARG A CA 1
ATOM 679 C C . ARG A 1 93 ? -4.416 1.852 -5.477 1.00 98.12 93 ARG A C 1
ATOM 681 O O . ARG A 1 93 ? -5.399 1.212 -5.821 1.00 98.12 93 ARG A O 1
ATOM 688 N N . LEU A 1 94 ? -4.404 3.181 -5.492 1.00 98.00 94 LEU A N 1
ATOM 689 C CA . LEU A 1 94 ? -5.578 3.964 -5.893 1.00 98.00 94 LEU A CA 1
ATOM 690 C C . LEU A 1 94 ? -5.949 3.805 -7.371 1.00 98.00 94 LEU A C 1
ATOM 692 O O . LEU A 1 94 ? -7.137 3.819 -7.698 1.00 98.00 94 LEU A O 1
ATOM 696 N N . LYS A 1 95 ? -4.957 3.627 -8.253 1.00 97.94 95 LYS A N 1
ATOM 697 C CA . LYS A 1 95 ? -5.170 3.543 -9.705 1.00 97.94 95 LYS A CA 1
ATOM 698 C C . LYS A 1 95 ? -6.083 2.380 -10.114 1.00 97.94 95 LYS A C 1
ATOM 700 O O . LYS A 1 95 ? -6.930 2.545 -10.985 1.00 97.94 95 LYS A O 1
ATOM 705 N N . SER A 1 96 ? -5.932 1.213 -9.485 1.00 98.06 96 SER A N 1
ATOM 706 C CA . SER A 1 96 ? -6.668 -0.010 -9.843 1.00 98.06 96 SER A CA 1
ATOM 707 C C . SER A 1 96 ? -7.862 -0.274 -8.923 1.00 98.06 96 SER A C 1
ATOM 709 O O . SER A 1 96 ? -7.841 0.041 -7.734 1.00 98.06 96 SER A O 1
ATOM 711 N N . HIS A 1 97 ? -8.901 -0.925 -9.449 1.00 98.44 97 HIS A N 1
ATOM 712 C CA . HIS A 1 97 ? -10.070 -1.319 -8.656 1.00 98.44 97 HIS A CA 1
ATOM 713 C C . HIS A 1 97 ? -9.708 -2.281 -7.508 1.00 98.44 97 HIS A C 1
ATOM 715 O O . HIS A 1 97 ? -10.134 -2.085 -6.368 1.00 98.44 97 HIS A O 1
ATOM 721 N N . SER A 1 98 ? -8.861 -3.281 -7.773 1.00 98.19 98 SER A N 1
ATOM 722 C CA . SER A 1 98 ? -8.374 -4.211 -6.746 1.00 98.19 98 SER A CA 1
ATOM 723 C C . SER A 1 98 ? -7.521 -3.506 -5.688 1.00 98.19 98 SER A C 1
ATOM 725 O O . SER A 1 98 ? -7.648 -3.792 -4.497 1.00 98.19 98 SER A O 1
ATOM 727 N N . GLY A 1 99 ? -6.696 -2.537 -6.088 1.00 98.44 99 GLY A N 1
ATOM 728 C CA . GLY A 1 99 ? -5.903 -1.742 -5.159 1.00 98.44 99 GLY A CA 1
ATOM 729 C C . GLY A 1 99 ? -6.758 -0.879 -4.223 1.00 98.44 99 GLY A C 1
ATOM 730 O O . GLY A 1 99 ? -6.480 -0.843 -3.022 1.00 98.44 99 GLY A O 1
ATOM 731 N N . ARG A 1 100 ? -7.852 -0.280 -4.718 1.00 98.50 100 ARG A N 1
ATOM 732 C CA . ARG A 1 100 ? -8.826 0.443 -3.877 1.00 98.50 100 ARG A CA 1
ATOM 733 C C . ARG A 1 100 ? -9.458 -0.474 -2.823 1.00 98.50 100 ARG A C 1
ATOM 735 O O . ARG A 1 100 ? -9.513 -0.097 -1.653 1.00 98.50 100 ARG A O 1
ATOM 742 N N . LYS A 1 101 ? -9.821 -1.712 -3.190 1.00 98.50 101 LYS A N 1
ATOM 743 C CA . LYS A 1 101 ? -10.310 -2.734 -2.238 1.00 98.50 101 LYS A CA 1
ATOM 744 C C . LYS A 1 101 ? -9.271 -3.090 -1.168 1.00 98.50 101 LYS A C 1
ATOM 746 O O . LYS A 1 101 ? -9.619 -3.246 0.001 1.00 98.50 101 LYS A O 1
ATOM 751 N N . ILE A 1 102 ? -7.990 -3.186 -1.538 1.00 98.19 102 ILE A N 1
ATOM 752 C CA . ILE A 1 102 ? -6.901 -3.425 -0.575 1.00 98.19 102 ILE A CA 1
ATOM 753 C C . ILE A 1 102 ? -6.821 -2.279 0.439 1.00 98.19 102 ILE A C 1
ATOM 755 O O . ILE A 1 102 ? -6.729 -2.541 1.637 1.00 98.19 102 ILE A O 1
ATOM 759 N N . LEU A 1 103 ? -6.876 -1.024 -0.014 1.00 98.25 103 LEU A N 1
ATOM 760 C CA . LEU A 1 103 ? -6.841 0.134 0.883 1.00 98.25 103 LEU A CA 1
ATOM 761 C C . LEU A 1 103 ? -8.042 0.153 1.835 1.00 98.25 103 LEU A C 1
ATOM 763 O O . LEU A 1 103 ? -7.844 0.336 3.034 1.00 98.25 103 LEU A O 1
ATOM 767 N N . ALA A 1 104 ? -9.252 -0.107 1.332 1.00 98.44 104 ALA A N 1
ATOM 768 C CA . ALA A 1 104 ? -10.457 -0.202 2.157 1.00 98.44 104 ALA A CA 1
ATOM 769 C C . ALA A 1 104 ? -10.313 -1.272 3.252 1.00 98.44 104 ALA A C 1
ATOM 771 O O . ALA A 1 104 ? -10.496 -0.979 4.431 1.00 98.44 104 ALA A O 1
ATOM 772 N N . ARG A 1 105 ? -9.855 -2.481 2.894 1.00 98.44 105 ARG A N 1
ATOM 773 C CA . ARG A 1 105 ? -9.595 -3.562 3.859 1.00 98.44 105 ARG A CA 1
ATOM 774 C C . ARG A 1 105 ? -8.552 -3.170 4.907 1.00 98.44 105 ARG A C 1
ATOM 776 O O . ARG A 1 105 ? -8.692 -3.496 6.082 1.00 98.44 105 ARG A O 1
ATOM 783 N N . ARG A 1 106 ? -7.476 -2.495 4.493 1.00 98.50 106 ARG A N 1
ATOM 784 C CA . ARG A 1 106 ? -6.406 -2.077 5.411 1.00 98.50 106 ARG A CA 1
ATOM 785 C C . ARG A 1 106 ? -6.863 -0.981 6.375 1.00 98.50 106 ARG A C 1
ATOM 787 O O . ARG A 1 106 ? -6.447 -1.031 7.530 1.00 98.50 106 ARG A O 1
ATOM 794 N N . ARG A 1 107 ? -7.724 -0.059 5.922 1.00 98.31 107 ARG A N 1
ATOM 795 C CA . ARG A 1 107 ? -8.384 0.954 6.763 1.00 98.31 107 ARG A CA 1
ATOM 796 C C . ARG A 1 107 ? -9.354 0.320 7.751 1.00 98.31 107 ARG A C 1
ATOM 798 O O . ARG A 1 107 ? -9.245 0.605 8.932 1.00 98.31 107 ARG A O 1
ATOM 805 N N . ALA A 1 108 ? -10.207 -0.596 7.294 1.00 98.50 108 ALA A N 1
ATOM 806 C CA . ALA A 1 108 ? -11.131 -1.328 8.163 1.00 98.50 108 ALA A CA 1
ATOM 807 C C . ALA A 1 108 ? -10.395 -2.109 9.265 1.00 98.50 108 ALA A C 1
ATOM 809 O O . ALA A 1 108 ? -10.853 -2.174 10.396 1.00 98.50 108 ALA A O 1
ATOM 810 N N . LYS A 1 109 ? -9.208 -2.650 8.958 1.00 98.19 109 LYS A N 1
ATOM 811 C CA . LYS A 1 109 ? -8.343 -3.308 9.950 1.00 98.19 109 LYS A CA 1
ATOM 812 C C . LYS A 1 109 ? -7.582 -2.329 10.866 1.00 98.19 109 LYS A C 1
ATOM 814 O O . LYS A 1 109 ? -6.918 -2.780 11.791 1.00 98.19 109 LYS A O 1
ATOM 819 N N . GLY A 1 110 ? -7.583 -1.025 10.584 1.00 98.38 110 GLY A N 1
ATOM 820 C CA . GLY A 1 110 ? -6.852 -0.028 11.374 1.00 98.38 110 GLY A CA 1
ATOM 821 C C . GLY A 1 110 ? -5.326 -0.122 11.250 1.00 98.38 110 GLY A C 1
ATOM 822 O O . GLY A 1 110 ? -4.598 0.147 12.203 1.00 98.38 110 GLY A O 1
ATOM 823 N N . ARG A 1 111 ? -4.786 -0.546 10.096 1.00 98.25 111 ARG A N 1
ATOM 824 C CA . ARG A 1 111 ? -3.322 -0.595 9.915 1.00 98.25 111 ARG A CA 1
ATOM 825 C C . ARG A 1 111 ? -2.741 0.824 9.914 1.00 98.25 111 ARG A C 1
ATOM 827 O O . ARG A 1 111 ? -3.099 1.611 9.044 1.00 98.25 111 ARG A O 1
ATOM 834 N N . LYS A 1 112 ? -1.757 1.088 10.789 1.00 97.38 112 LYS A N 1
ATOM 835 C CA . LYS A 1 112 ? -1.013 2.366 10.860 1.00 97.38 112 LYS A CA 1
ATOM 836 C C . LYS A 1 112 ? -0.474 2.825 9.499 1.00 97.38 112 LYS A C 1
ATOM 838 O O . LYS A 1 112 ? -0.539 4.001 9.167 1.00 97.38 112 LYS A O 1
ATOM 843 N N . TYR A 1 113 ? 0.016 1.883 8.692 1.00 97.06 113 TYR A N 1
ATOM 844 C CA . TYR A 1 113 ? 0.509 2.146 7.340 1.00 97.06 113 TYR A CA 1
ATOM 845 C C . TYR A 1 113 ? -0.338 1.398 6.312 1.00 97.06 113 TYR A C 1
ATOM 847 O O . TYR A 1 113 ? -0.489 0.175 6.388 1.00 97.06 113 TYR A O 1
ATOM 855 N N . LEU A 1 114 ? -0.891 2.102 5.324 1.00 96.75 114 LEU A N 1
ATOM 856 C CA . LEU A 1 114 ? -1.763 1.505 4.303 1.00 96.75 114 LEU A CA 1
ATOM 857 C C . LEU A 1 114 ? -0.994 0.967 3.090 1.00 96.75 114 LEU A C 1
ATOM 859 O O . LEU A 1 114 ? -1.401 -0.024 2.490 1.00 96.75 114 LEU A O 1
ATOM 863 N N . SER A 1 115 ? 0.124 1.577 2.742 1.00 96.00 115 SER A N 1
ATOM 864 C CA . SER A 1 115 ? 0.987 1.176 1.633 1.00 96.00 115 SER A CA 1
ATOM 865 C C . SER A 1 115 ? 2.418 1.596 1.936 1.00 96.00 115 SER A C 1
ATOM 867 O O . SER A 1 115 ? 2.655 2.251 2.951 1.00 96.00 115 SER A O 1
ATOM 869 N N . TRP A 1 116 ? 3.342 1.224 1.050 1.00 93.25 116 TRP A N 1
ATOM 870 C CA . TRP A 1 116 ? 4.711 1.728 1.100 1.00 93.25 116 TRP A CA 1
ATOM 871 C C . TRP A 1 116 ? 4.777 3.236 0.923 1.00 93.25 116 TRP A C 1
ATOM 873 O O . TRP A 1 116 ? 3.974 3.801 0.143 1.00 93.25 116 TRP A O 1
#

pLDDT: mean 72.98, std 18.95, range [47.72, 98.5]

Sequence (116 aa):
MSALPKASSIPFLCEISPRIAPTPTTATASPTAQSTAIRATTTSSPLLSLLTSSFTGGIPARPFSSSATLGAKRDTYNPSRRVQKRRHGFLARLKSHSGRKILARRRAKGRKYLSW